Protein AF-A0A956ZI83-F1 (afdb_monomer)

Mean predicted aligned error: 6.5 Å

Sequence (88 aa):
AVATMRRPYGLDHVAVAFACRDSDGRVLCSNTLGVVRPAVFYSDEGAQRVREFMVDAWHAGPREGAQIVGALLSLGEVAHELGIARAA

Foldseek 3Di:
DQPQDDQAVNQQKKKKKKFKAEQVRHTLDIDIPGIGGVVCCPDPNVVVVVVVVVVVSVVSPHDPRMDMDMDMDRVNVVVVVVVVVVVD

Structure (mmCIF, N/CA/C/O backbone):
data_AF-A0A956ZI83-F1
#
_entry.id   AF-A0A956ZI83-F1
#
loop_
_atom_site.group_PDB
_atom_site.id
_atom_site.type_symbol
_atom_site.label_atom_id
_atom_site.label_alt_id
_atom_site.label_comp_id
_atom_site.label_asym_id
_atom_site.label_entity_id
_atom_site.label_seq_id
_atom_site.pdbx_PDB_ins_code
_atom_site.Cartn_x
_atom_site.Cartn_y
_atom_site.Cartn_z
_atom_site.occupancy
_atom_site.B_iso_or_equiv
_atom_site.auth_seq_id
_atom_site.auth_comp_id
_atom_site.auth_asym_id
_atom_site.auth_atom_id
_atom_site.pdbx_PDB_model_num
ATOM 1 N N . ALA A 1 1 ? 20.023 4.738 1.366 1.00 41.50 1 ALA A N 1
ATOM 2 C CA . ALA A 1 1 ? 19.711 3.839 0.238 1.00 41.50 1 ALA A CA 1
ATOM 3 C C . ALA A 1 1 ? 18.238 3.469 0.336 1.00 41.50 1 ALA A C 1
ATOM 5 O O . ALA A 1 1 ? 17.856 2.833 1.308 1.00 41.50 1 ALA A O 1
ATOM 6 N N . VAL A 1 2 ? 17.401 3.957 -0.584 1.00 42.00 2 VAL A N 1
ATOM 7 C CA . VAL A 1 2 ? 15.981 3.574 -0.644 1.00 42.00 2 VAL A CA 1
ATOM 8 C C . VAL A 1 2 ? 15.933 2.097 -1.024 1.00 42.00 2 VAL A C 1
ATOM 10 O O . VAL A 1 2 ? 16.598 1.704 -1.982 1.00 42.00 2 VAL A O 1
ATOM 13 N N . ALA A 1 3 ? 15.233 1.285 -0.232 1.00 47.44 3 ALA A N 1
ATOM 14 C CA . ALA A 1 3 ? 15.130 -0.156 -0.423 1.00 47.44 3 ALA A CA 1
ATOM 15 C C . ALA A 1 3 ? 14.778 -0.470 -1.885 1.00 47.44 3 ALA A C 1
ATOM 17 O O . ALA A 1 3 ? 13.712 -0.100 -2.378 1.00 47.44 3 ALA A O 1
ATOM 18 N N . THR A 1 4 ? 15.692 -1.115 -2.609 1.00 57.31 4 THR A N 1
ATOM 19 C CA . THR A 1 4 ? 15.436 -1.553 -3.979 1.00 57.31 4 THR A CA 1
ATOM 20 C C . THR A 1 4 ? 14.473 -2.726 -3.913 1.00 57.31 4 THR A C 1
ATOM 22 O O . THR A 1 4 ? 14.892 -3.865 -3.711 1.00 57.31 4 THR A O 1
ATOM 25 N N . MET A 1 5 ? 13.176 -2.448 -4.041 1.00 64.25 5 MET A N 1
ATOM 26 C CA . MET A 1 5 ? 12.191 -3.493 -4.299 1.00 64.25 5 MET A CA 1
ATOM 27 C C . MET A 1 5 ? 12.642 -4.299 -5.522 1.00 64.25 5 MET A C 1
ATOM 29 O O . MET A 1 5 ? 13.079 -3.724 -6.527 1.00 64.25 5 MET A O 1
ATOM 33 N N . ARG A 1 6 ? 12.594 -5.631 -5.411 1.00 66.25 6 ARG A N 1
ATOM 34 C CA . ARG A 1 6 ? 12.948 -6.534 -6.510 1.00 66.25 6 ARG A CA 1
ATOM 35 C C . ARG A 1 6 ? 12.056 -6.232 -7.720 1.00 66.25 6 ARG A C 1
ATOM 37 O O . ARG A 1 6 ? 10.898 -5.860 -7.561 1.00 66.25 6 ARG A O 1
ATOM 44 N N . ARG A 1 7 ? 12.606 -6.402 -8.929 1.00 76.44 7 ARG A N 1
ATOM 45 C CA . ARG A 1 7 ? 11.919 -6.132 -10.208 1.00 76.44 7 ARG A CA 1
ATOM 46 C C . ARG A 1 7 ? 11.774 -7.386 -11.087 1.00 76.44 7 ARG A C 1
ATOM 48 O O . ARG A 1 7 ? 12.325 -7.397 -12.193 1.00 76.44 7 ARG A O 1
ATOM 55 N N . PRO A 1 8 ? 11.107 -8.466 -10.634 1.00 71.94 8 PRO A N 1
ATOM 56 C CA . PRO A 1 8 ? 10.816 -9.597 -11.510 1.00 71.94 8 PRO A CA 1
ATOM 57 C C . PRO A 1 8 ? 10.134 -9.134 -12.803 1.00 71.94 8 PRO A C 1
ATOM 59 O O . PRO A 1 8 ? 9.239 -8.289 -12.778 1.00 71.94 8 PRO A O 1
ATOM 62 N N . TYR A 1 9 ? 10.603 -9.646 -13.944 1.00 75.69 9 TYR A N 1
ATOM 63 C CA . TYR A 1 9 ? 10.107 -9.293 -15.285 1.00 75.69 9 TYR A CA 1
ATOM 64 C C . TYR A 1 9 ? 10.147 -7.789 -15.627 1.00 75.69 9 TYR A C 1
ATOM 66 O O . TYR A 1 9 ? 9.467 -7.346 -16.548 1.00 75.69 9 TYR A O 1
ATOM 74 N N . GLY A 1 10 ? 10.928 -6.986 -14.892 1.00 80.19 10 GLY A N 1
ATOM 75 C CA . GLY A 1 10 ? 10.976 -5.530 -15.056 1.00 80.19 10 GLY A CA 1
ATOM 76 C C . GLY A 1 10 ? 9.777 -4.783 -14.460 1.00 80.19 10 GLY A C 1
ATOM 77 O O . GLY A 1 10 ? 9.717 -3.560 -14.570 1.00 80.19 10 GLY A O 1
ATOM 78 N N . LEU A 1 11 ? 8.850 -5.485 -13.800 1.00 83.06 11 LEU A N 1
ATOM 79 C CA . LEU A 1 11 ? 7.710 -4.881 -13.120 1.00 83.06 11 LEU A CA 1
ATOM 80 C C . LEU A 1 11 ? 8.169 -4.291 -11.791 1.00 83.06 11 LEU A C 1
ATOM 82 O O . LEU A 1 11 ? 8.586 -5.008 -10.883 1.00 83.06 11 LEU A O 1
ATOM 86 N N . ASP A 1 12 ? 8.102 -2.970 -11.686 1.00 85.94 12 ASP A N 1
ATOM 87 C CA . ASP A 1 12 ? 8.596 -2.237 -10.526 1.00 85.94 12 ASP A CA 1
ATOM 88 C C . ASP A 1 12 ? 7.501 -1.494 -9.764 1.00 85.94 12 ASP A C 1
ATOM 90 O O . ASP A 1 12 ? 7.840 -0.738 -8.876 1.00 85.94 12 ASP A O 1
ATOM 94 N N . HIS A 1 13 ? 6.217 -1.667 -10.077 1.00 89.44 13 HIS A N 1
ATOM 95 C CA . HIS A 1 13 ? 5.143 -0.880 -9.463 1.00 89.44 13 HIS A CA 1
ATOM 96 C C . HIS A 1 13 ? 4.634 -1.493 -8.152 1.00 89.44 13 HIS A C 1
ATOM 98 O O . HIS A 1 13 ? 4.673 -2.712 -7.958 1.00 89.44 13 HIS A O 1
ATOM 104 N N . VAL A 1 14 ? 4.096 -0.636 -7.283 1.00 90.06 14 VAL A N 1
ATOM 105 C CA . VAL A 1 14 ? 3.442 -1.029 -6.032 1.00 90.06 14 VAL A CA 1
ATOM 106 C C . VAL A 1 14 ? 1.993 -0.589 -5.996 1.00 90.06 14 VAL A C 1
ATOM 108 O O . VAL A 1 14 ? 1.654 0.460 -6.538 1.00 90.06 14 VAL A O 1
ATOM 111 N N . ALA A 1 15 ? 1.158 -1.366 -5.315 1.00 92.06 15 ALA A N 1
ATOM 112 C CA . ALA A 1 15 ? -0.191 -0.966 -4.944 1.00 92.06 15 ALA A CA 1
ATOM 113 C C . ALA A 1 15 ? -0.289 -0.826 -3.425 1.00 92.06 15 ALA A C 1
ATOM 115 O O . ALA A 1 15 ? 0.198 -1.696 -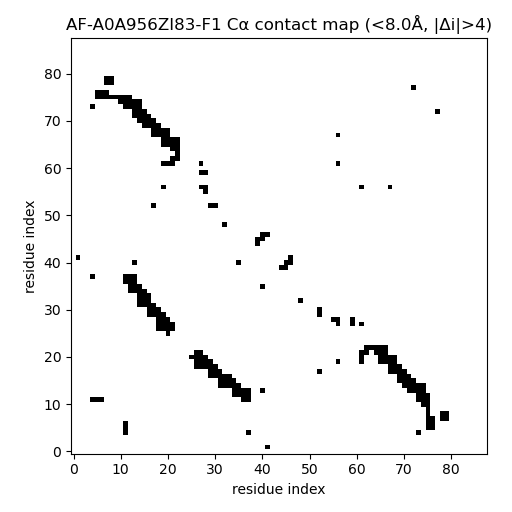2.698 1.00 92.06 15 ALA A O 1
ATOM 116 N N . VAL A 1 16 ? -0.916 0.256 -2.954 1.00 90.62 16 VAL A N 1
ATOM 117 C CA . VAL A 1 16 ? -1.136 0.491 -1.519 1.00 90.62 16 VAL A CA 1
ATOM 118 C C . VAL A 1 16 ? -2.594 0.786 -1.240 1.00 90.62 16 VAL A C 1
ATOM 120 O O . VAL A 1 16 ? -3.207 1.622 -1.909 1.00 90.62 16 VAL A O 1
ATOM 123 N N . ALA A 1 17 ? -3.129 0.122 -0.224 1.00 93.62 17 ALA A N 1
ATOM 124 C CA . ALA A 1 17 ? -4.471 0.345 0.280 1.00 93.62 17 ALA A CA 1
ATOM 125 C C . ALA A 1 17 ? -4.461 0.439 1.805 1.00 93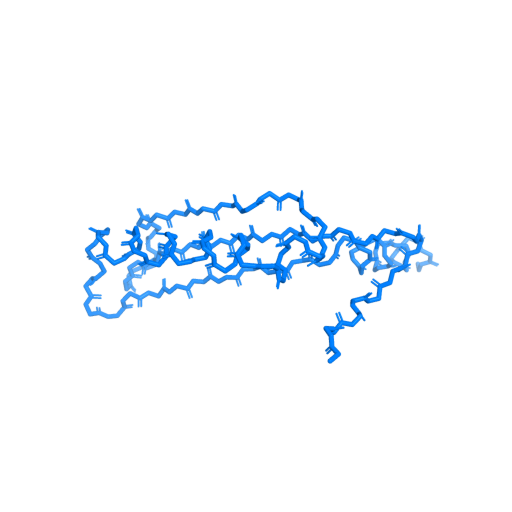.62 17 ALA A C 1
ATOM 127 O O . ALA A 1 17 ? -3.692 -0.252 2.474 1.00 93.62 17 ALA A O 1
ATOM 128 N N . PHE A 1 18 ? -5.351 1.269 2.334 1.00 94.19 18 PHE A N 1
ATOM 129 C CA . PHE A 1 18 ? -5.584 1.436 3.756 1.00 94.19 18 PHE A CA 1
ATOM 130 C C . PHE A 1 18 ? -7.071 1.322 4.077 1.00 94.19 18 PHE A C 1
ATOM 132 O O . PHE A 1 18 ? -7.926 1.739 3.292 1.00 94.19 18 PHE A O 1
ATOM 139 N N . ALA A 1 19 ? -7.376 0.795 5.256 1.00 94.44 19 ALA A N 1
ATOM 140 C CA . ALA A 1 19 ? -8.715 0.781 5.823 1.00 94.44 19 ALA A CA 1
ATOM 141 C C . ALA A 1 19 ? -8.657 1.084 7.321 1.00 94.44 19 ALA A C 1
ATOM 143 O O . ALA A 1 19 ? -7.786 0.578 8.026 1.00 94.44 19 ALA A O 1
ATOM 144 N N . CYS A 1 20 ? -9.603 1.884 7.803 1.00 93.94 20 CYS A N 1
ATOM 145 C CA . CYS A 1 20 ? -9.876 2.077 9.220 1.00 93.94 20 CYS A CA 1
ATOM 146 C C . CYS A 1 20 ? -11.111 1.254 9.585 1.00 93.94 20 CYS A C 1
ATOM 148 O O . CYS A 1 20 ? -12.123 1.309 8.880 1.00 93.94 20 CYS A O 1
ATOM 150 N N . ARG A 1 21 ? -11.029 0.473 10.662 1.00 93.62 21 ARG A N 1
ATOM 151 C CA . ARG A 1 21 ? -12.119 -0.379 11.144 1.00 93.62 21 ARG A CA 1
ATOM 152 C C . ARG A 1 21 ? -12.402 -0.114 12.616 1.00 93.62 21 ARG A C 1
ATOM 154 O O . ARG A 1 21 ? -11.469 0.134 13.375 1.00 93.62 21 ARG A O 1
ATOM 161 N N . ASP A 1 22 ? -13.670 -0.177 13.010 1.00 91.69 22 ASP A N 1
ATOM 162 C CA . ASP A 1 22 ? -14.055 -0.143 14.423 1.00 91.69 22 ASP A CA 1
ATOM 163 C C . ASP A 1 22 ? -13.757 -1.477 15.137 1.00 91.69 22 ASP A C 1
ATOM 165 O O . ASP A 1 22 ? -13.279 -2.440 14.530 1.00 91.69 22 ASP A O 1
ATOM 169 N N . SER A 1 23 ? -14.037 -1.529 16.442 1.00 90.06 23 SER A N 1
ATOM 170 C CA . SER A 1 23 ? -13.836 -2.713 17.286 1.00 90.06 23 SER A CA 1
ATOM 171 C C . SER A 1 23 ? -14.666 -3.929 16.857 1.00 90.06 23 SER A C 1
ATOM 173 O O . SER A 1 23 ? -14.269 -5.059 17.128 1.00 90.06 23 SER A O 1
ATOM 175 N N . ASP A 1 24 ? -15.789 -3.708 16.168 1.00 90.44 24 ASP A N 1
ATOM 176 C CA . ASP A 1 24 ? -16.651 -4.762 15.619 1.00 90.44 24 ASP A CA 1
ATOM 177 C C . ASP A 1 24 ? -16.187 -5.201 14.217 1.00 90.44 24 ASP A C 1
ATOM 179 O O . ASP A 1 24 ? -16.789 -6.064 13.572 1.00 90.44 24 ASP A O 1
ATOM 183 N N . GLY A 1 25 ? -15.105 -4.599 13.716 1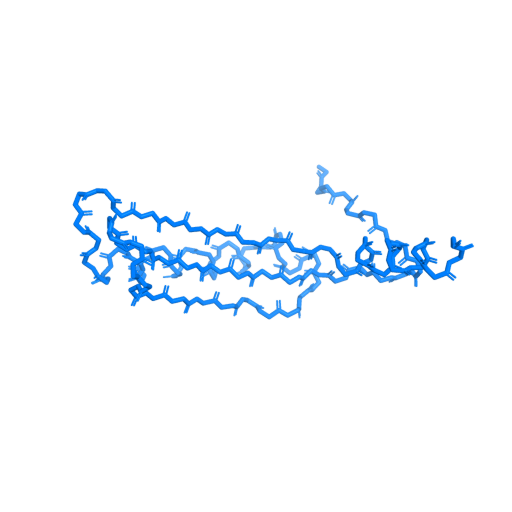.00 89.94 25 GLY A N 1
ATOM 184 C CA . GLY A 1 25 ? -14.531 -4.873 12.412 1.00 89.94 25 GLY A CA 1
ATOM 185 C C . GLY A 1 25 ? -15.280 -4.221 11.249 1.00 89.94 25 GLY A C 1
ATOM 186 O O . GLY A 1 25 ? -15.015 -4.589 10.098 1.00 89.94 25 GLY A O 1
ATOM 187 N N . ARG A 1 26 ? -16.183 -3.268 11.484 1.00 91.56 26 ARG A N 1
ATOM 188 C CA . ARG A 1 26 ? -16.849 -2.514 10.413 1.00 91.56 26 ARG A CA 1
ATOM 189 C C . ARG A 1 26 ? -15.890 -1.481 9.842 1.00 91.56 26 ARG A C 1
ATOM 191 O O . ARG A 1 26 ? -15.172 -0.822 10.585 1.00 91.56 26 ARG A O 1
ATOM 198 N N . VAL A 1 27 ? -15.869 -1.340 8.518 1.00 92.69 27 VAL A N 1
ATOM 199 C CA . VAL A 1 27 ? -15.022 -0.347 7.842 1.00 9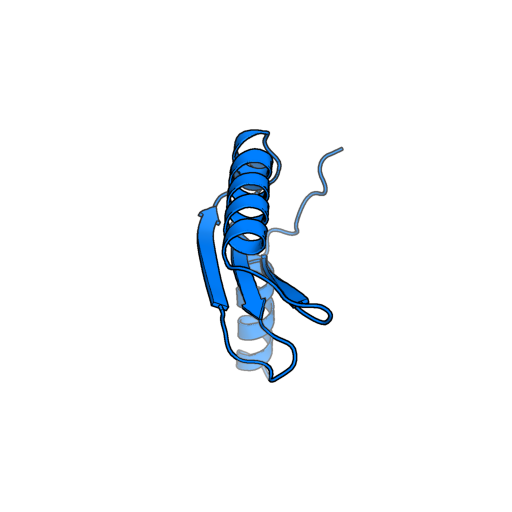2.69 27 VAL A CA 1
ATOM 200 C C . VAL A 1 27 ? -15.634 1.040 8.022 1.00 92.69 27 VAL A C 1
ATOM 202 O O . VAL A 1 27 ? -16.769 1.269 7.612 1.00 92.69 27 VAL A O 1
ATOM 205 N N . LEU A 1 28 ? -14.870 1.950 8.622 1.00 91.44 28 LEU A N 1
ATOM 206 C CA . LEU A 1 28 ? -15.250 3.349 8.823 1.00 91.44 28 LEU A CA 1
ATOM 207 C C . LEU A 1 28 ? -14.852 4.205 7.618 1.00 91.44 28 LEU A C 1
ATOM 209 O O . LEU A 1 28 ? -15.636 5.018 7.137 1.00 91.44 28 LEU A O 1
ATOM 213 N N . CYS A 1 29 ? -13.640 3.992 7.107 1.00 91.88 29 CYS A N 1
ATOM 214 C CA . CYS A 1 29 ? -13.144 4.616 5.886 1.00 91.88 29 CYS A CA 1
ATOM 215 C C . CYS A 1 29 ? -12.046 3.757 5.247 1.00 91.88 29 CYS A C 1
ATOM 217 O O . CYS A 1 29 ? -11.428 2.910 5.898 1.00 91.88 29 CYS A O 1
ATOM 219 N N . SER A 1 30 ? -11.795 3.973 3.959 1.00 93.38 30 SER A N 1
ATOM 220 C CA . SER A 1 30 ? -10.728 3.304 3.215 1.00 93.38 30 SER A CA 1
ATOM 221 C C . SER A 1 30 ? -10.177 4.220 2.135 1.00 93.38 30 SER A C 1
ATOM 223 O O . SER A 1 30 ? -10.924 5.019 1.574 1.00 93.38 30 SER A O 1
ATOM 225 N N . ASN A 1 31 ? -8.900 4.063 1.804 1.00 91.81 31 ASN A N 1
ATOM 226 C CA . ASN A 1 31 ? -8.259 4.797 0.720 1.00 91.81 31 ASN A CA 1
ATOM 227 C C . ASN A 1 31 ? -7.273 3.889 -0.027 1.00 91.81 31 ASN A C 1
ATOM 229 O O . ASN A 1 31 ? -6.683 2.978 0.553 1.00 91.81 31 ASN A O 1
ATOM 233 N N . THR A 1 32 ? -7.084 4.135 -1.320 1.00 87.69 32 THR A N 1
ATOM 234 C CA . THR A 1 32 ? -6.105 3.435 -2.154 1.00 87.69 32 THR A CA 1
ATOM 235 C C . THR A 1 32 ? -5.206 4.457 -2.825 1.00 87.69 32 THR A C 1
ATOM 237 O O . THR A 1 32 ? -5.698 5.350 -3.509 1.00 87.69 32 THR A O 1
ATOM 240 N N . LEU A 1 33 ? -3.888 4.292 -2.719 1.00 81.12 33 LEU A N 1
ATOM 241 C CA . LEU A 1 33 ? -2.928 5.159 -3.415 1.00 81.12 33 LEU A CA 1
ATOM 242 C C . LEU A 1 33 ? -2.740 4.737 -4.884 1.00 81.12 33 LEU A C 1
ATOM 244 O O . LEU A 1 33 ? -1.903 5.305 -5.587 1.00 81.12 33 LEU A O 1
ATOM 248 N N . GLY A 1 34 ? -3.524 3.757 -5.346 1.00 84.31 34 GLY A N 1
ATOM 249 C CA . GLY A 1 34 ? -3.456 3.196 -6.687 1.00 84.31 34 GLY A CA 1
ATOM 250 C C . GLY A 1 34 ? -2.170 2.411 -6.925 1.00 84.31 34 GLY A C 1
ATOM 251 O O . GLY A 1 34 ? -1.499 1.982 -5.986 1.00 84.31 34 GLY A O 1
ATOM 252 N N . VAL A 1 35 ? -1.845 2.225 -8.205 1.00 81.88 35 VAL A N 1
ATOM 253 C CA . VAL A 1 35 ? -0.589 1.622 -8.654 1.00 81.88 35 VAL A CA 1
ATOM 254 C C . VAL A 1 35 ? 0.410 2.741 -8.935 1.00 81.88 35 VAL A C 1
ATOM 256 O O . VAL A 1 35 ? 0.200 3.549 -9.838 1.00 81.88 35 VAL A O 1
ATOM 259 N N . VAL A 1 36 ? 1.501 2.797 -8.175 1.00 86.38 36 VAL A N 1
ATOM 260 C CA . VAL A 1 36 ? 2.513 3.856 -8.275 1.00 86.38 36 VAL A CA 1
ATOM 261 C C . VAL A 1 36 ? 3.916 3.283 -8.420 1.00 86.38 36 VAL A C 1
ATOM 263 O O . VAL A 1 36 ? 4.193 2.134 -8.073 1.00 86.38 36 VAL A O 1
ATOM 266 N N . ARG A 1 37 ? 4.838 4.104 -8.930 1.00 86.00 37 ARG A N 1
ATOM 267 C CA . ARG A 1 37 ? 6.264 3.762 -8.930 1.00 86.00 37 ARG A CA 1
ATOM 268 C C . ARG A 1 37 ? 6.805 3.825 -7.492 1.00 86.00 37 ARG A C 1
ATOM 270 O O . ARG A 1 37 ? 6.410 4.727 -6.753 1.00 86.00 37 ARG A O 1
ATOM 277 N N . PRO A 1 38 ? 7.778 2.985 -7.105 1.00 84.44 38 PRO A N 1
ATOM 278 C CA . PRO A 1 38 ? 8.374 3.008 -5.773 1.00 84.44 38 PRO A CA 1
ATOM 279 C C . PRO A 1 38 ? 9.015 4.355 -5.466 1.00 84.44 38 PRO A C 1
ATOM 281 O O . PRO A 1 38 ? 8.926 4.829 -4.345 1.00 84.44 38 PRO A O 1
ATOM 284 N N . ALA A 1 39 ? 9.602 5.011 -6.473 1.00 84.94 39 ALA A N 1
ATOM 285 C CA . ALA A 1 39 ? 10.155 6.353 -6.317 1.00 84.94 39 ALA A CA 1
ATOM 286 C C . ALA A 1 39 ? 9.096 7.372 -5.863 1.00 84.94 39 ALA A C 1
ATOM 288 O O . ALA A 1 39 ? 9.391 8.206 -5.019 1.00 84.94 39 ALA A O 1
ATOM 289 N N . VAL A 1 40 ? 7.864 7.270 -6.377 1.00 85.44 40 VAL A N 1
ATOM 290 C CA . VAL A 1 40 ? 6.743 8.130 -5.966 1.00 85.44 40 VAL A CA 1
ATOM 291 C C . VAL A 1 40 ? 6.244 7.717 -4.583 1.00 85.44 40 VAL A C 1
ATOM 293 O O . VAL A 1 40 ? 6.063 8.570 -3.721 1.00 85.44 40 VAL A O 1
ATOM 296 N N . PHE A 1 41 ? 6.096 6.415 -4.329 1.00 86.25 41 PHE A N 1
ATOM 297 C CA . PHE A 1 41 ? 5.670 5.910 -3.021 1.00 86.25 41 PHE A CA 1
ATOM 298 C C . PHE A 1 41 ? 6.617 6.315 -1.878 1.00 86.25 41 PHE A C 1
ATOM 300 O O . PHE A 1 41 ? 6.154 6.691 -0.806 1.00 86.25 41 PHE A O 1
ATOM 307 N N . TYR A 1 42 ? 7.930 6.277 -2.111 1.00 85.75 42 TYR A N 1
ATOM 308 C CA . TYR A 1 42 ? 8.953 6.669 -1.136 1.00 85.75 42 TYR A CA 1
ATOM 309 C C . TYR A 1 42 ? 9.284 8.168 -1.145 1.00 85.75 42 TYR A C 1
ATOM 311 O O . TYR A 1 42 ? 10.169 8.592 -0.404 1.00 85.75 42 TYR A O 1
ATOM 319 N N . SER A 1 43 ? 8.619 8.960 -1.986 1.00 90.19 43 SER A N 1
ATOM 320 C CA . SER A 1 43 ? 8.780 10.415 -1.993 1.00 90.19 43 SER A CA 1
ATOM 321 C C . SER A 1 43 ? 7.935 11.086 -0.906 1.00 90.19 43 SER A C 1
ATOM 323 O O . SER A 1 43 ? 7.041 10.469 -0.318 1.00 90.19 43 SER A O 1
ATOM 325 N N . ASP A 1 44 ? 8.164 12.382 -0.700 1.00 92.44 44 ASP A N 1
ATOM 326 C CA . ASP A 1 44 ? 7.337 13.212 0.182 1.00 92.44 44 ASP A CA 1
ATOM 327 C C . ASP A 1 44 ? 5.857 13.199 -0.222 1.00 92.44 44 ASP A C 1
ATOM 329 O O . ASP A 1 44 ? 4.982 13.258 0.639 1.00 92.44 44 ASP A O 1
ATOM 333 N N . GLU A 1 45 ? 5.561 13.051 -1.516 1.00 89.38 45 GLU A N 1
ATOM 334 C CA . GLU A 1 45 ? 4.192 12.910 -2.014 1.00 89.38 45 GLU A CA 1
ATOM 335 C C . GLU A 1 45 ? 3.528 11.634 -1.478 1.00 89.38 45 GLU A C 1
ATOM 337 O O . GLU A 1 45 ? 2.384 11.660 -1.025 1.00 89.38 45 GLU A O 1
ATOM 342 N N . GLY A 1 46 ? 4.253 10.513 -1.475 1.00 89.44 46 GLY A N 1
ATOM 343 C CA . GLY A 1 46 ? 3.760 9.258 -0.912 1.00 89.44 46 GLY A CA 1
ATOM 344 C C . GLY A 1 46 ? 3.502 9.377 0.589 1.00 89.44 46 GLY A C 1
ATOM 345 O O . GLY A 1 46 ? 2.430 8.999 1.065 1.00 89.44 46 GLY A O 1
ATOM 346 N N . ALA A 1 47 ? 4.440 9.981 1.323 1.00 91.44 47 ALA A N 1
ATOM 347 C CA . ALA A 1 47 ? 4.280 10.246 2.751 1.00 91.44 47 ALA A CA 1
ATOM 348 C C . ALA A 1 47 ? 3.078 11.163 3.044 1.00 91.44 47 ALA A C 1
ATOM 350 O O . ALA A 1 47 ? 2.339 10.926 4.003 1.00 91.44 47 ALA A O 1
ATOM 351 N N . GLN A 1 48 ? 2.853 12.178 2.208 1.00 92.94 48 GLN A N 1
ATOM 352 C CA . GLN A 1 48 ? 1.722 13.093 2.327 1.00 92.94 48 GLN A CA 1
ATOM 353 C C . GLN A 1 48 ? 0.382 12.369 2.145 1.00 92.94 48 GLN A C 1
ATOM 355 O O . GLN A 1 48 ? -0.501 12.526 2.984 1.00 92.94 48 GLN A O 1
ATOM 360 N N . ARG A 1 49 ? 0.250 11.498 1.139 1.00 89.94 49 ARG A N 1
ATOM 361 C CA . ARG A 1 49 ? -0.980 10.712 0.918 1.00 89.94 49 ARG A CA 1
ATOM 362 C C . ARG A 1 49 ? -1.295 9.759 2.075 1.00 89.94 49 ARG A C 1
ATOM 364 O O . ARG A 1 49 ? -2.454 9.584 2.439 1.00 89.94 49 ARG A O 1
ATOM 371 N N . VAL A 1 50 ? -0.271 9.146 2.679 1.00 91.06 50 VAL A N 1
ATOM 372 C CA . VAL A 1 50 ? -0.456 8.322 3.889 1.00 91.06 50 VAL A CA 1
ATOM 373 C C . VAL A 1 50 ? -0.937 9.190 5.051 1.00 91.06 50 VAL A C 1
ATOM 375 O O . VAL A 1 50 ? -1.880 8.819 5.742 1.00 91.06 50 VAL A O 1
ATOM 378 N N . ARG A 1 51 ? -0.322 10.361 5.255 1.00 93.38 51 ARG A N 1
ATOM 379 C CA . ARG A 1 51 ? -0.708 11.303 6.313 1.00 93.38 51 ARG A CA 1
ATOM 380 C C . ARG A 1 51 ? -2.159 11.760 6.172 1.00 93.38 51 ARG A C 1
ATOM 382 O O . ARG A 1 51 ? -2.866 11.778 7.173 1.00 93.38 51 ARG A O 1
ATOM 389 N N . GLU A 1 52 ? -2.592 12.093 4.961 1.00 92.56 52 GLU A N 1
ATOM 390 C CA . GLU A 1 52 ? -3.979 12.476 4.665 1.00 92.56 52 GLU A CA 1
ATOM 391 C C . GLU A 1 52 ? -4.955 11.375 5.080 1.00 92.56 52 GLU A C 1
ATOM 393 O O . GLU A 1 52 ? -5.888 11.640 5.833 1.00 92.56 52 GLU A O 1
ATOM 398 N N . PHE A 1 53 ? -4.667 10.117 4.731 1.00 91.69 53 PHE A N 1
ATOM 399 C CA . PHE A 1 53 ? -5.490 9.000 5.191 1.00 91.69 53 PHE A CA 1
ATOM 400 C C . PHE A 1 53 ? -5.521 8.869 6.722 1.00 91.69 53 PHE A C 1
ATOM 402 O O . PHE A 1 53 ? -6.575 8.591 7.287 1.00 91.69 53 PHE A O 1
ATOM 409 N N . MET A 1 54 ? -4.397 9.067 7.419 1.00 91.19 54 MET A N 1
ATOM 410 C CA . MET A 1 54 ? -4.376 8.999 8.888 1.00 91.19 54 MET A CA 1
ATOM 411 C C . MET A 1 54 ? -5.247 10.092 9.522 1.00 91.19 54 MET A C 1
ATOM 413 O O . MET A 1 54 ? -5.902 9.844 10.533 1.00 91.19 54 MET A O 1
ATOM 417 N N . VAL A 1 55 ? -5.271 11.286 8.925 1.00 92.44 55 VAL A N 1
ATOM 418 C CA . VAL A 1 55 ? -6.136 12.396 9.347 1.00 92.44 55 VAL A CA 1
ATOM 419 C C . VAL A 1 55 ? -7.606 12.052 9.105 1.00 92.44 55 VAL A C 1
ATOM 421 O O . VAL A 1 55 ? -8.419 12.196 10.017 1.00 92.44 55 VAL A O 1
ATOM 424 N N . ASP A 1 56 ? -7.945 11.512 7.934 1.00 90.25 56 ASP A N 1
ATOM 425 C CA . ASP A 1 56 ? -9.306 11.061 7.628 1.00 90.25 56 ASP A CA 1
ATOM 426 C C . ASP A 1 56 ? -9.759 9.950 8.581 1.00 90.25 56 ASP A C 1
ATOM 428 O O . ASP A 1 56 ? -10.872 9.979 9.108 1.00 90.25 56 ASP A O 1
ATOM 432 N N . ALA A 1 57 ? -8.881 8.981 8.851 1.00 89.94 57 ALA A N 1
ATOM 433 C CA . ALA A 1 57 ? -9.134 7.894 9.784 1.00 89.94 57 ALA A CA 1
ATOM 434 C C . ALA A 1 57 ? -9.348 8.406 11.210 1.00 89.94 57 ALA A C 1
ATOM 436 O O . ALA A 1 57 ? -10.215 7.880 11.897 1.00 89.94 57 ALA A O 1
ATOM 437 N N . TRP A 1 58 ? -8.615 9.435 11.643 1.00 87.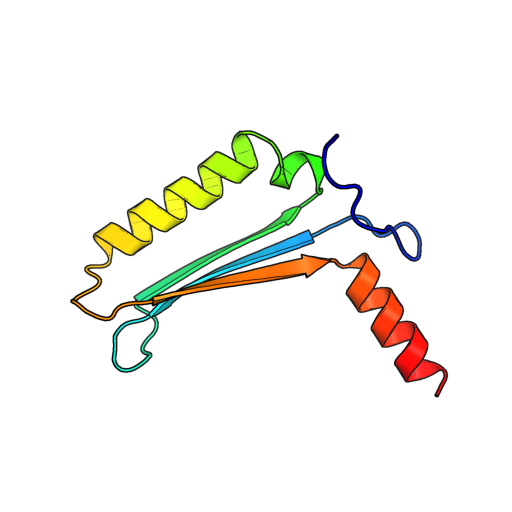94 58 TRP A N 1
ATOM 438 C CA . TRP A 1 58 ? -8.823 10.095 12.933 1.00 87.94 58 TRP A CA 1
ATOM 439 C C . TRP A 1 58 ? -10.165 10.838 12.993 1.00 87.94 58 TRP A C 1
ATOM 441 O O . TRP A 1 58 ? -10.882 10.761 13.990 1.00 87.94 58 TRP A O 1
ATOM 451 N N . HIS A 1 59 ? -10.547 11.528 11.918 1.00 88.19 59 HIS A N 1
ATOM 452 C CA . HIS A 1 59 ? -11.819 12.249 11.847 1.00 88.19 59 HIS A CA 1
ATOM 453 C 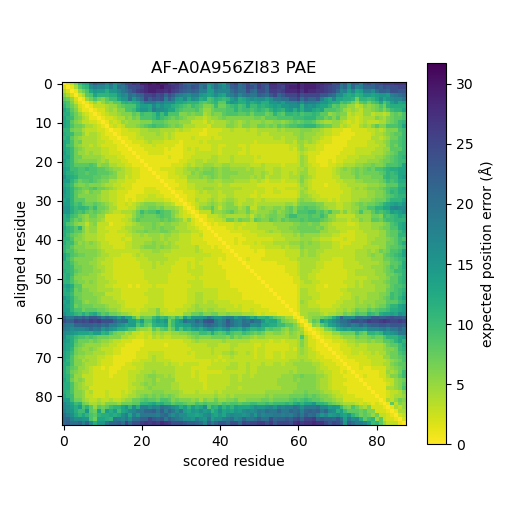C . HIS A 1 59 ? -13.039 11.344 11.683 1.00 88.19 59 HIS A C 1
ATOM 455 O O . HIS A 1 59 ? -14.130 11.732 12.100 1.00 88.19 59 HIS A O 1
ATOM 461 N N . ALA A 1 60 ? -12.869 10.126 11.166 1.00 84.69 60 ALA A N 1
ATOM 462 C CA . ALA A 1 60 ? -13.930 9.122 11.078 1.00 84.69 60 ALA A CA 1
ATOM 463 C C . ALA A 1 60 ? -14.459 8.658 12.456 1.00 84.69 60 ALA A C 1
ATOM 465 O O . ALA A 1 60 ? -15.394 7.863 12.525 1.00 84.69 60 ALA A O 1
ATOM 466 N N . GLY A 1 61 ? -13.893 9.168 13.556 1.00 68.50 61 GLY A N 1
ATOM 467 C CA . GLY A 1 61 ? -14.338 8.914 14.923 1.00 68.50 61 GLY A CA 1
ATOM 468 C C . GLY A 1 61 ? -13.989 7.520 15.445 1.00 68.50 61 GLY A C 1
ATOM 469 O O . GLY A 1 61 ? -14.868 6.885 16.037 1.00 68.50 61 GLY A O 1
ATOM 470 N N . PRO A 1 62 ? -12.750 7.019 15.249 1.00 64.06 62 PRO A N 1
ATOM 471 C CA . PRO A 1 62 ? -12.330 5.755 15.816 1.00 64.06 62 PRO A CA 1
ATOM 472 C C . PRO A 1 62 ? -12.493 5.839 17.334 1.00 64.06 62 PRO A C 1
ATOM 474 O O . PRO A 1 62 ? -11.805 6.596 18.018 1.00 64.06 62 PRO A O 1
ATOM 477 N N . ARG A 1 63 ? -13.459 5.085 17.858 1.00 69.12 63 ARG A N 1
ATOM 478 C CA . ARG A 1 63 ? -13.597 4.857 19.296 1.00 69.12 63 ARG A CA 1
ATOM 479 C C . ARG A 1 63 ? -12.403 4.033 19.780 1.00 69.12 63 ARG A C 1
ATOM 481 O O . ARG A 1 63 ? -11.636 3.492 18.981 1.00 69.12 63 ARG A O 1
ATOM 488 N N . GLU A 1 64 ? -12.261 3.932 21.095 1.00 78.06 64 GLU A N 1
ATOM 489 C CA . GLU A 1 64 ? -11.306 3.017 21.715 1.00 78.06 64 GLU A CA 1
ATOM 490 C C . GLU A 1 64 ? -11.396 1.626 21.051 1.00 78.06 64 GLU A C 1
ATOM 492 O O . GLU A 1 64 ? -12.483 1.065 20.915 1.00 78.06 64 GLU A O 1
ATOM 497 N N . GLY A 1 65 ? -10.265 1.114 20.555 1.00 77.38 65 GLY A N 1
ATOM 498 C CA . GLY A 1 65 ? -10.194 -0.181 19.867 1.00 77.38 65 GLY A CA 1
ATOM 499 C C . GLY A 1 65 ? -10.273 -0.161 18.333 1.00 77.38 65 GLY A C 1
ATOM 500 O O . GLY A 1 65 ? -10.240 -1.234 17.732 1.00 77.38 65 GLY A O 1
ATOM 501 N N . ALA A 1 66 ? -10.340 1.001 17.678 1.00 86.69 66 ALA A N 1
ATOM 502 C CA . ALA A 1 66 ? -10.242 1.061 16.218 1.00 86.69 66 ALA A CA 1
ATOM 503 C C . ALA A 1 66 ? -8.850 0.664 15.689 1.00 86.69 66 ALA A C 1
ATOM 505 O O . ALA A 1 66 ? -7.826 0.882 16.341 1.00 86.69 66 ALA A O 1
ATOM 506 N N . GLN A 1 67 ? -8.813 0.115 14.475 1.00 90.50 67 GLN A N 1
ATOM 507 C CA . GLN A 1 67 ? -7.601 -0.394 13.834 1.00 90.50 67 GLN A CA 1
ATOM 508 C C . GLN A 1 67 ? -7.411 0.198 12.443 1.00 90.50 67 GLN A C 1
ATOM 510 O O . GLN A 1 67 ? -8.353 0.279 11.654 1.00 90.50 67 GLN A O 1
ATOM 515 N N . ILE A 1 68 ? -6.163 0.530 12.118 1.00 91.75 68 ILE A N 1
ATOM 516 C CA . ILE A 1 68 ? -5.750 0.868 10.759 1.00 91.75 68 ILE A CA 1
ATOM 517 C C . ILE A 1 68 ? -5.025 -0.334 10.167 1.00 91.75 68 ILE A C 1
ATOM 519 O O . ILE A 1 68 ? -4.024 -0.803 10.706 1.00 91.75 68 ILE A O 1
ATOM 523 N N . VAL A 1 69 ? -5.537 -0.822 9.044 1.00 92.56 69 VAL A N 1
ATOM 524 C CA . VAL A 1 69 ? -4.956 -1.920 8.276 1.00 92.56 69 VAL A CA 1
ATOM 525 C C . VAL A 1 69 ? -4.390 -1.350 6.986 1.00 92.56 69 VAL A C 1
ATOM 527 O O . VAL A 1 69 ? -5.084 -0.631 6.270 1.00 92.56 69 VAL A O 1
ATOM 530 N N . GLY A 1 70 ? -3.136 -1.680 6.690 1.00 92.31 70 GLY A N 1
ATOM 531 C CA . GLY A 1 70 ? -2.473 -1.330 5.439 1.00 92.31 70 GLY A CA 1
ATOM 532 C C . GLY A 1 70 ? -2.066 -2.579 4.668 1.00 92.31 70 GLY A C 1
ATOM 533 O O . GLY A 1 70 ? -1.570 -3.538 5.256 1.00 92.31 70 GLY A O 1
ATOM 534 N N . ALA A 1 71 ? -2.244 -2.550 3.352 1.00 92.75 71 ALA A N 1
ATOM 535 C CA . ALA A 1 71 ? -1.730 -3.554 2.433 1.00 92.75 71 ALA A CA 1
ATOM 536 C C . ALA A 1 71 ? -0.801 -2.880 1.420 1.00 92.75 71 ALA A C 1
ATOM 538 O O . ALA A 1 71 ? -1.192 -1.913 0.767 1.00 92.75 71 ALA A O 1
ATOM 539 N N . LEU A 1 72 ? 0.41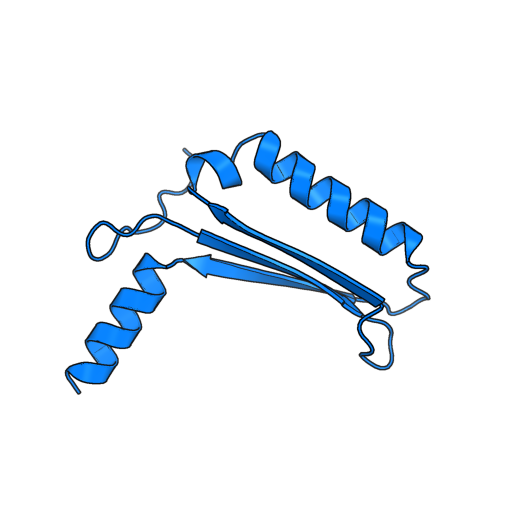8 -3.403 1.292 1.00 90.88 72 LEU A N 1
ATOM 540 C CA . LEU A 1 72 ? 1.415 -2.989 0.307 1.00 90.88 72 LEU A CA 1
ATOM 541 C C . LEU A 1 72 ? 1.776 -4.206 -0.540 1.00 90.88 72 LEU A C 1
ATOM 543 O O . LEU A 1 72 ? 2.271 -5.202 -0.018 1.00 90.88 72 LEU A O 1
ATOM 547 N N . LEU A 1 73 ? 1.537 -4.110 -1.843 1.00 90.81 73 LEU A N 1
ATOM 548 C CA . LEU A 1 73 ? 1.804 -5.179 -2.798 1.00 90.81 73 LEU A CA 1
ATOM 549 C C . LEU A 1 73 ? 2.867 -4.732 -3.796 1.00 90.81 73 LEU A C 1
ATOM 551 O O . LEU A 1 73 ? 2.752 -3.656 -4.381 1.00 90.81 73 LEU A O 1
ATOM 555 N N . SER A 1 74 ? 3.868 -5.582 -4.028 1.00 90.38 74 SER A N 1
ATOM 556 C CA . SER A 1 74 ? 4.784 -5.462 -5.167 1.00 90.38 74 SER A CA 1
ATOM 557 C C . SER A 1 74 ? 4.200 -6.222 -6.352 1.00 90.38 74 SER A C 1
ATOM 559 O O . SER A 1 74 ? 4.032 -7.439 -6.281 1.00 90.38 74 SER A O 1
ATOM 561 N N . LEU A 1 75 ? 3.911 -5.532 -7.458 1.00 88.94 75 LEU A N 1
ATOM 562 C CA . LEU A 1 75 ? 3.358 -6.194 -8.645 1.00 88.94 75 LEU A CA 1
ATOM 563 C C . LEU A 1 75 ? 4.364 -7.148 -9.299 1.00 88.94 75 LEU A C 1
ATOM 565 O O . LEU A 1 75 ? 3.961 -8.139 -9.903 1.00 88.94 75 LEU A O 1
ATOM 569 N N . GLY A 1 76 ? 5.664 -6.879 -9.152 1.00 88.62 76 GLY A N 1
ATOM 570 C CA . GLY A 1 76 ? 6.710 -7.783 -9.621 1.00 88.62 76 GLY A CA 1
ATOM 571 C C . GLY A 1 76 ? 6.735 -9.100 -8.848 1.00 88.62 76 GLY A C 1
ATOM 572 O O . GLY A 1 76 ? 6.831 -10.158 -9.463 1.00 88.62 76 GLY A O 1
ATOM 573 N N . GLU A 1 77 ? 6.584 -9.055 -7.522 1.00 88.56 77 GLU A N 1
ATOM 574 C CA . GLU A 1 77 ? 6.510 -10.274 -6.699 1.00 88.56 77 GLU A CA 1
ATOM 575 C C . GLU A 1 77 ? 5.233 -11.066 -6.999 1.00 88.56 77 GLU A C 1
ATOM 577 O O . GLU A 1 77 ? 5.306 -12.265 -7.244 1.00 88.56 77 GLU A O 1
ATOM 582 N N . VAL A 1 78 ? 4.082 -10.393 -7.118 1.00 88.88 78 VAL A N 1
ATOM 583 C CA . VAL A 1 78 ? 2.825 -11.054 -7.510 1.00 88.88 78 VAL A CA 1
ATOM 584 C C . VAL A 1 78 ? 2.969 -11.753 -8.866 1.00 88.88 78 VAL A C 1
ATOM 586 O O . VAL A 1 78 ? 2.573 -12.906 -9.018 1.00 88.88 78 VAL A O 1
ATOM 589 N N . ALA A 1 79 ? 3.571 -11.095 -9.860 1.00 87.31 79 ALA A N 1
ATOM 590 C CA . ALA A 1 79 ? 3.812 -11.712 -11.163 1.00 87.31 79 ALA A CA 1
ATOM 591 C C . ALA A 1 79 ? 4.768 -12.914 -11.078 1.00 87.31 79 ALA A C 1
ATOM 593 O O . ALA A 1 79 ? 4.578 -13.901 -11.789 1.00 87.31 79 ALA A O 1
ATOM 594 N N . HIS A 1 80 ? 5.784 -12.844 -10.216 1.00 86.75 80 HIS A N 1
ATOM 595 C CA . HIS A 1 80 ? 6.716 -13.943 -9.975 1.00 86.75 80 HIS A CA 1
ATOM 596 C C . HIS A 1 80 ? 6.031 -15.158 -9.351 1.00 86.75 80 HIS A C 1
ATOM 598 O O . HIS A 1 80 ? 6.160 -16.263 -9.878 1.00 86.75 80 HIS A O 1
ATOM 604 N N . GLU A 1 81 ? 5.251 -14.951 -8.292 1.00 87.81 81 GLU A N 1
ATOM 605 C CA . GLU A 1 81 ? 4.502 -16.010 -7.614 1.00 87.81 81 GLU A CA 1
ATOM 606 C C . GLU A 1 81 ? 3.483 -16.673 -8.547 1.00 87.81 81 GLU A C 1
ATOM 608 O O . GLU A 1 81 ? 3.416 -17.900 -8.623 1.00 87.81 81 GLU A O 1
ATOM 613 N N . LEU A 1 82 ? 2.747 -15.881 -9.331 1.00 88.12 82 LEU A N 1
ATOM 614 C CA . LEU A 1 82 ? 1.813 -16.403 -10.333 1.00 88.12 82 LEU A CA 1
ATOM 615 C C . LEU A 1 82 ? 2.527 -17.189 -11.443 1.00 88.12 82 LEU A C 1
ATOM 617 O O . LEU A 1 82 ? 1.997 -18.183 -11.941 1.00 88.12 82 LEU A O 1
ATOM 621 N N . GLY A 1 83 ? 3.734 -16.765 -11.826 1.00 83.75 83 GLY A N 1
ATOM 622 C CA . GLY A 1 83 ? 4.578 -17.486 -12.777 1.00 83.75 83 GLY A CA 1
ATOM 623 C C . GLY A 1 83 ? 5.017 -18.855 -12.254 1.00 83.75 83 GLY A C 1
ATOM 624 O O . GLY A 1 83 ? 4.939 -19.836 -12.991 1.00 83.75 83 GLY A O 1
ATOM 625 N N . ILE A 1 84 ? 5.419 -18.934 -10.980 1.00 74.31 84 ILE A N 1
ATOM 626 C CA . ILE A 1 84 ? 5.763 -20.196 -10.306 1.00 74.31 84 ILE A CA 1
ATOM 627 C C . ILE A 1 84 ? 4.540 -21.114 -10.233 1.00 74.31 84 ILE A C 1
ATOM 629 O O . ILE A 1 84 ? 4.631 -22.278 -10.610 1.00 74.31 84 ILE A O 1
ATOM 633 N N . ALA A 1 85 ? 3.389 -20.587 -9.806 1.00 70.44 85 ALA A N 1
ATOM 634 C CA . ALA A 1 85 ? 2.161 -21.365 -9.661 1.00 70.44 85 ALA A CA 1
ATOM 635 C C . ALA A 1 85 ? 1.664 -21.969 -10.985 1.00 70.44 85 ALA A C 1
ATOM 637 O O . ALA A 1 85 ? 1.045 -23.023 -10.981 1.00 70.44 85 ALA A O 1
ATOM 638 N N . ARG A 1 86 ? 1.940 -21.320 -12.124 1.00 64.62 86 ARG A N 1
ATOM 639 C CA . ARG A 1 86 ? 1.598 -21.839 -13.458 1.00 64.62 86 ARG A CA 1
ATOM 640 C C . ARG A 1 86 ? 2.561 -22.925 -13.958 1.00 64.62 86 ARG A C 1
ATOM 642 O O . ARG A 1 86 ? 2.213 -23.653 -14.883 1.00 64.62 86 ARG A O 1
ATOM 649 N N . ALA A 1 87 ? 3.778 -22.978 -13.421 1.00 54.72 87 ALA A N 1
ATOM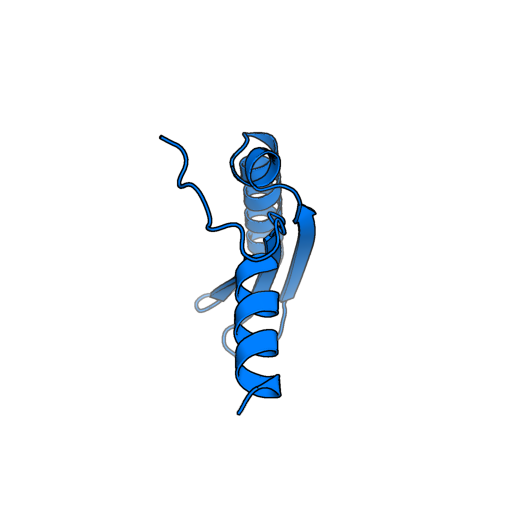 650 C CA . ALA A 1 87 ? 4.813 -23.929 -13.825 1.00 54.72 87 ALA A CA 1
ATOM 651 C C . ALA A 1 87 ? 4.822 -25.224 -12.988 1.00 54.72 87 ALA A C 1
ATOM 653 O O . ALA A 1 87 ? 5.520 -26.165 -13.368 1.00 54.72 87 ALA A O 1
ATOM 654 N N . ALA A 1 88 ? 4.088 -25.249 -11.870 1.00 53.50 88 ALA A N 1
ATOM 655 C CA . ALA A 1 88 ? 3.860 -26.411 -11.008 1.00 53.50 88 ALA A CA 1
ATOM 656 C C . ALA A 1 88 ? 2.621 -27.204 -11.454 1.00 53.50 88 ALA A C 1
ATOM 658 O O . ALA A 1 88 ? 2.647 -28.444 -11.290 1.00 53.50 88 ALA A O 1
#

pLDDT: mean 83.91, std 12.03, range [41.5, 94.44]

Nearest PDB structures (foldseek):
  6ds5-assembly1_A  TM=3.775E-01  e=8.508E-02  Homo sapiens
  6u1c-assembly2_C  TM=3.480E-01  e=8.883E-01  Thermus thermophilus HB8
  6u1j-assembly2_D  TM=3.667E-01  e=1.299E+00  Thermus thermophilus HB8
  6u1c-assembly2_D  TM=3.156E-01  e=1.475E+00  Thermus thermophilus HB8
  2zdg-assembly1_A  TM=3.198E-01  e=2.158E+00  unclassified

Solvent-accessible surface area (backbone atoms only — not comparable to full-atom values): 5079 Å² total; per-residue (Å²): 131,83,82,79,72,70,48,46,96,73,33,58,39,30,38,39,39,40,36,28,23,40,72,86,65,50,75,70,50,71,51,66,77,47,78,37,48,54,72,51,54,75,30,71,68,30,54,48,56,53,51,53,51,53,52,52,45,59,70,65,60,62,53,92,67,42,46,79,48,76,48,79,43,52,52,8,54,53,52,47,54,55,52,52,65,74,74,108

Se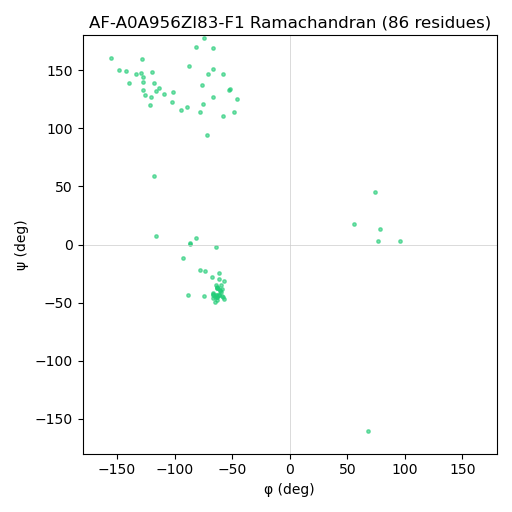condary structure (DSSP, 8-state):
-------GGG---EEEEEEEE-TT--EEEEEEEEEE-HHHHTSHHHHHHHHHHHHHHHHT---TT-EEEEEEEEHHHHHHHHHHHHH-

Radius of gyration: 15.84 Å; Cα contacts (8 Å, |Δi|>4): 132; chains: 1; bounding box: 37×40×37 Å